Protein AF-S8CEH8-F1 (afdb_monomer_lite)

InterPro domains:
  IPR011598 Myc-type, basic helix-loop-helix (bHLH) domain [PF00010] (24-72)
  IPR011598 Myc-type, basic helix-loop-helix (bHLH) domain [PS50888] (21-71)
  IPR011598 Myc-type, basic helix-loop-helix (bHLH) domain [SM00353] (27-77)
  IPR024097 Basic helix-loop-helix leucine zipper transcription factor [PTHR12565] (5-100)
  IPR036638 Helix-loop-helix DNA-binding domain superfamily [G3DSA:4.10.280.10] (18-93)
  IPR036638 Helix-loop-helix DNA-binding domain superfamily [SSF47459] (18-90)

Foldseek 3Di:
DDDDDPDPPPDPDPDPQDVPRDPDPVVVVVVVVVVVVVVVLVVLQVPQPPLVPDPDSVVSVVSSVVRVVVVVVVVVVVVVVVVVVVVVVVVVVVVVVVVVD

Structure (mmCIF, N/CA/C/O backbone):
data_AF-S8CEH8-F1
#
_entry.id   AF-S8CEH8-F1
#
loop_
_atom_site.group_PDB
_atom_site.id
_atom_site.type_symbol
_atom_site.label_atom_id
_atom_site.label_alt_id
_atom_site.label_comp_id
_atom_site.label_asym_id
_atom_site.label_entity_id
_atom_site.label_seq_id
_atom_site.pdbx_PDB_ins_code
_atom_site.Cartn_x
_atom_site.Cartn_y
_atom_site.Cartn_z
_atom_site.occupancy
_atom_site.B_iso_or_equiv
_atom_site.auth_seq_id
_atom_site.auth_comp_id
_atom_site.auth_asym_id
_atom_site.auth_atom_id
_atom_site.pdbx_PDB_model_num
ATOM 1 N N . LYS A 1 1 ? 44.382 -31.189 -21.112 1.00 42.38 1 LYS A N 1
ATOM 2 C CA . LYS A 1 1 ? 43.888 -31.120 -22.509 1.00 42.38 1 LYS A CA 1
ATOM 3 C C . LYS A 1 1 ? 42.416 -30.716 -22.466 1.00 42.38 1 LYS A C 1
ATOM 5 O O . LYS A 1 1 ? 41.584 -31.559 -22.184 1.00 42.38 1 LYS A O 1
ATOM 10 N N . SER A 1 2 ? 42.122 -29.436 -22.676 1.00 40.97 2 SER A N 1
ATOM 11 C CA . SER A 1 2 ? 40.799 -28.917 -23.053 1.00 40.97 2 SER A CA 1
ATOM 12 C C . SER A 1 2 ? 41.038 -27.523 -23.631 1.00 40.97 2 SER A C 1
ATOM 14 O O . SER A 1 2 ? 41.133 -26.538 -22.904 1.00 40.97 2 SER A O 1
ATOM 16 N N . GLN A 1 3 ? 41.281 -27.488 -24.940 1.00 44.94 3 GLN A N 1
ATOM 17 C CA . GLN A 1 3 ? 41.286 -26.254 -25.714 1.00 44.94 3 GLN A CA 1
ATOM 18 C C . GLN A 1 3 ? 39.878 -25.654 -25.689 1.00 44.94 3 GLN A C 1
ATOM 20 O O . GLN A 1 3 ? 38.901 -26.373 -25.891 1.00 44.94 3 GLN A O 1
ATOM 25 N N . GLY A 1 4 ? 39.799 -24.345 -25.474 1.00 44.88 4 GLY A N 1
ATOM 26 C CA . GLY A 1 4 ? 38.583 -23.551 -25.596 1.00 44.88 4 GLY A CA 1
ATOM 27 C C . GLY A 1 4 ? 38.934 -22.164 -26.119 1.00 44.88 4 GLY A C 1
ATOM 28 O O . GLY A 1 4 ? 38.910 -21.209 -25.362 1.00 44.88 4 GLY A O 1
ATOM 29 N N . SER A 1 5 ? 39.343 -22.120 -27.391 1.00 46.44 5 SER A N 1
ATOM 30 C CA . SER A 1 5 ? 39.353 -20.962 -28.302 1.00 46.44 5 SER A CA 1
ATOM 31 C C . SER A 1 5 ? 39.592 -19.568 -27.693 1.00 46.44 5 SER A C 1
ATOM 33 O O . SER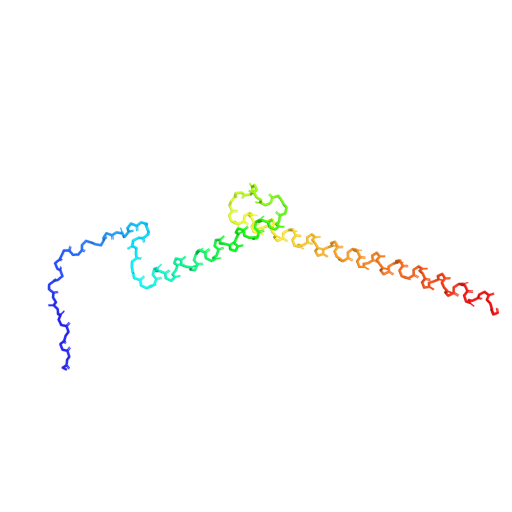 A 1 5 ? 38.645 -18.811 -27.468 1.00 46.44 5 SER A O 1
ATOM 35 N N . ASP A 1 6 ? 40.862 -19.184 -27.564 1.00 55.50 6 ASP A N 1
ATOM 36 C CA . ASP A 1 6 ? 41.270 -17.776 -27.578 1.00 55.50 6 ASP A CA 1
ATOM 37 C C . ASP A 1 6 ? 41.057 -17.218 -28.997 1.00 55.50 6 ASP A C 1
ATOM 39 O O . ASP A 1 6 ? 41.934 -17.284 -29.858 1.00 55.50 6 ASP A O 1
ATOM 43 N N . LEU A 1 7 ? 39.847 -16.721 -29.270 1.00 57.75 7 LEU A N 1
ATOM 44 C CA . LEU A 1 7 ? 39.597 -15.841 -30.412 1.00 57.75 7 LEU A CA 1
ATOM 45 C C . LEU A 1 7 ? 40.152 -14.443 -30.089 1.00 57.75 7 LEU A C 1
ATOM 47 O O . LEU A 1 7 ? 40.038 -14.005 -28.937 1.00 57.75 7 LEU A O 1
ATOM 51 N N . PRO A 1 8 ? 40.718 -13.712 -31.069 1.00 49.62 8 PRO A N 1
ATOM 52 C CA . PRO A 1 8 ? 41.208 -12.359 -30.840 1.00 49.62 8 PRO A CA 1
ATOM 53 C C . PRO A 1 8 ? 40.064 -11.500 -30.291 1.00 49.62 8 PRO A C 1
ATOM 55 O O . PRO A 1 8 ? 38.999 -11.407 -30.904 1.00 49.62 8 PRO A O 1
ATOM 58 N N . LYS A 1 9 ? 40.253 -10.896 -29.112 1.00 61.41 9 LYS A N 1
ATOM 59 C CA . LYS A 1 9 ? 39.299 -9.942 -28.522 1.00 61.41 9 LYS A CA 1
ATOM 60 C C . LYS A 1 9 ? 39.387 -8.620 -29.280 1.00 61.41 9 LYS A C 1
ATOM 62 O O . LYS A 1 9 ? 39.901 -7.627 -28.777 1.00 61.41 9 LYS A O 1
ATOM 67 N N . GLU A 1 10 ? 38.921 -8.631 -30.516 1.00 57.16 10 GLU A N 1
ATOM 68 C CA . GLU A 1 10 ? 38.874 -7.460 -31.370 1.00 57.16 10 GLU A CA 1
ATOM 69 C C . GLU A 1 10 ? 37.617 -6.651 -31.019 1.00 57.16 10 GLU A C 1
ATOM 71 O O . GLU A 1 10 ? 36.488 -7.104 -31.186 1.00 57.16 10 GLU A O 1
ATOM 76 N N . GLY A 1 11 ? 37.819 -5.467 -30.438 1.00 60.91 11 GLY A N 1
ATOM 77 C CA . GLY A 1 11 ? 36.875 -4.349 -30.526 1.00 60.91 11 GLY A CA 1
ATOM 78 C C . GLY A 1 11 ? 35.465 -4.510 -29.943 1.00 60.91 11 GLY A C 1
ATOM 79 O O . GLY A 1 11 ? 34.567 -3.803 -30.399 1.00 60.91 11 GLY A O 1
ATOM 80 N N . TYR A 1 12 ? 35.219 -5.369 -28.946 1.00 66.12 12 TYR A N 1
ATOM 81 C CA . TYR A 1 12 ? 33.910 -5.389 -28.274 1.00 66.12 12 TYR A CA 1
ATOM 82 C C . TYR A 1 12 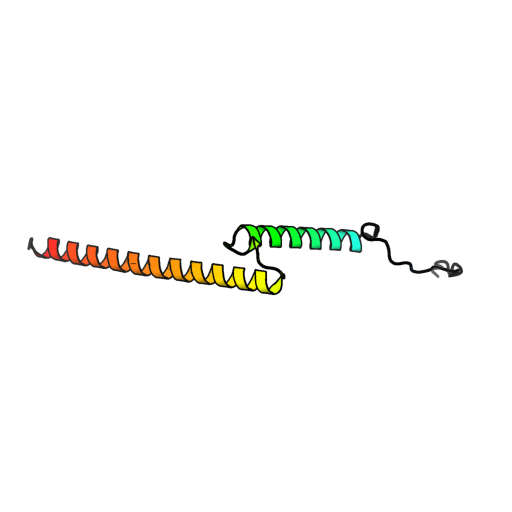? 33.682 -4.087 -27.491 1.00 66.12 12 TYR A C 1
ATOM 84 O O . TYR A 1 12 ? 34.086 -3.944 -26.337 1.00 66.12 12 TYR A O 1
ATOM 92 N N . VAL A 1 13 ? 33.005 -3.120 -28.112 1.00 72.62 13 VAL A N 1
ATOM 93 C CA . VAL A 1 13 ? 32.507 -1.932 -27.418 1.00 72.62 13 VAL A CA 1
ATOM 94 C C . VAL A 1 13 ? 31.330 -2.368 -26.552 1.00 72.62 13 VAL A C 1
ATOM 96 O O . VAL A 1 13 ? 30.249 -2.684 -27.050 1.00 72.62 13 VAL A O 1
ATOM 99 N N . HIS A 1 14 ? 31.522 -2.390 -25.235 1.00 74.62 14 HIS A N 1
ATOM 100 C CA . HIS A 1 14 ? 30.437 -2.624 -24.288 1.00 74.62 14 HIS A CA 1
ATOM 101 C C . HIS A 1 14 ? 29.499 -1.413 -24.255 1.00 74.62 14 HIS A C 1
ATOM 103 O O . HIS A 1 14 ? 29.623 -0.516 -23.424 1.00 74.62 14 HIS A O 1
ATOM 109 N N . ILE A 1 15 ? 28.542 -1.381 -25.179 1.00 78.69 15 ILE A N 1
ATOM 110 C CA . ILE A 1 15 ? 27.475 -0.384 -25.194 1.00 78.69 15 ILE A CA 1
ATOM 111 C C . ILE A 1 15 ? 26.358 -0.870 -24.272 1.00 78.69 15 ILE A C 1
ATOM 113 O O . ILE A 1 15 ? 25.890 -2.006 -24.366 1.00 78.69 15 ILE A O 1
ATOM 117 N N . ARG A 1 16 ? 25.895 0.006 -23.377 1.00 81.31 16 ARG A N 1
ATOM 118 C CA . ARG A 1 16 ? 24.713 -0.255 -22.552 1.00 81.31 16 ARG A CA 1
ATOM 119 C C . ARG A 1 16 ? 23.521 -0.580 -23.458 1.00 81.31 16 ARG A C 1
ATOM 121 O O . ARG A 1 16 ? 23.124 0.247 -24.277 1.00 81.31 16 ARG A O 1
ATOM 128 N N . ALA A 1 17 ? 22.906 -1.745 -23.257 1.00 79.25 17 ALA A N 1
ATOM 129 C CA . ALA A 1 17 ? 21.659 -2.087 -23.932 1.00 79.25 17 ALA A CA 1
ATOM 130 C C . ALA A 1 17 ? 20.604 -0.994 -23.684 1.00 79.25 17 ALA A C 1
ATOM 132 O O . ALA A 1 17 ? 20.421 -0.526 -22.553 1.00 79.25 17 ALA A O 1
ATOM 133 N N . ARG A 1 18 ? 19.898 -0.580 -24.744 1.00 84.56 18 ARG A N 1
ATOM 134 C CA . ARG A 1 18 ? 18.800 0.389 -24.622 1.00 84.56 18 ARG A CA 1
ATOM 135 C C . ARG A 1 18 ? 17.722 -0.153 -23.679 1.00 84.56 18 ARG A C 1
ATOM 137 O O . ARG A 1 18 ? 17.575 -1.368 -23.517 1.00 84.56 18 ARG A O 1
ATOM 144 N N . ARG A 1 19 ? 16.943 0.742 -23.055 1.00 81.19 19 ARG A N 1
ATOM 145 C CA . ARG A 1 19 ? 15.822 0.343 -22.186 1.00 81.19 19 ARG A CA 1
ATOM 146 C C . ARG A 1 19 ? 14.938 -0.642 -22.950 1.00 81.19 19 ARG A C 1
ATOM 148 O O . ARG A 1 19 ? 14.489 -0.347 -24.050 1.00 81.19 19 ARG A O 1
ATOM 155 N N . GLY A 1 20 ? 14.727 -1.819 -22.373 1.00 80.38 20 GLY A N 1
ATOM 156 C CA . GLY A 1 20 ? 13.914 -2.858 -22.992 1.00 80.38 20 GLY A CA 1
ATOM 157 C C . GLY A 1 20 ? 14.682 -3.929 -23.771 1.00 80.38 20 GLY A C 1
ATOM 158 O O . GLY A 1 20 ? 14.145 -5.021 -23.899 1.00 80.38 20 GLY A O 1
ATOM 159 N N . GLN A 1 21 ? 15.924 -3.675 -24.191 1.00 84.19 21 GLN A N 1
ATOM 160 C CA . GLN A 1 21 ? 16.662 -4.488 -25.175 1.00 84.19 21 GLN A CA 1
ATOM 161 C C . GLN A 1 21 ? 17.618 -5.527 -24.571 1.00 84.19 21 GLN A C 1
ATOM 163 O O . GLN A 1 21 ? 18.314 -6.227 -25.298 1.00 84.19 21 GLN A O 1
ATOM 168 N N . ALA A 1 22 ? 17.697 -5.626 -23.243 1.00 84.06 22 ALA A N 1
ATOM 169 C CA . ALA A 1 22 ? 18.480 -6.681 -22.611 1.00 84.06 22 ALA A CA 1
ATOM 170 C C . ALA A 1 22 ? 17.797 -8.040 -22.843 1.00 84.06 22 ALA A C 1
ATOM 172 O O . ALA A 1 22 ? 16.671 -8.240 -22.388 1.00 84.06 22 ALA A O 1
ATOM 173 N N . THR A 1 23 ? 18.486 -8.948 -23.534 1.00 86.44 23 THR A N 1
ATOM 174 C CA . THR A 1 23 ? 17.977 -10.276 -23.919 1.00 86.44 23 THR A CA 1
ATOM 175 C C . THR A 1 23 ? 18.551 -11.420 -23.083 1.00 86.44 23 THR A C 1
ATOM 177 O O . THR A 1 23 ? 18.101 -12.554 -23.222 1.00 86.44 23 THR A O 1
ATOM 180 N N . ASN A 1 24 ? 19.520 -11.158 -22.193 1.00 90.50 24 ASN A N 1
ATOM 181 C CA . ASN A 1 24 ? 20.032 -12.204 -21.307 1.00 90.50 24 ASN A CA 1
ATOM 182 C C . ASN A 1 24 ? 18.974 -12.609 -20.261 1.00 90.50 24 ASN A C 1
ATOM 184 O O . ASN A 1 24 ? 18.180 -11.784 -19.798 1.00 90.50 24 ASN A O 1
ATOM 188 N N . SER A 1 25 ? 18.982 -13.886 -19.877 1.00 92.69 25 SER A N 1
ATOM 189 C CA . SER A 1 25 ? 17.991 -14.476 -18.967 1.00 92.69 25 SER A CA 1
ATOM 190 C C . SER A 1 25 ? 17.917 -13.756 -17.617 1.00 92.69 25 SER A C 1
ATOM 192 O O . SER A 1 25 ? 16.826 -13.483 -17.121 1.00 92.69 25 SER A O 1
ATOM 194 N N . HIS A 1 26 ? 19.067 -13.379 -17.051 1.00 94.06 26 HIS A N 1
ATOM 195 C CA . HIS A 1 26 ? 19.155 -12.671 -15.773 1.00 94.06 26 HIS A CA 1
ATOM 196 C C . HIS A 1 26 ? 18.440 -11.307 -15.799 1.00 94.06 26 HIS A C 1
ATOM 198 O O . HIS A 1 26 ? 17.679 -10.974 -14.892 1.00 94.06 26 HIS A O 1
ATOM 204 N N . SER A 1 27 ? 18.625 -10.531 -16.866 1.00 91.50 27 SER A N 1
ATOM 205 C CA . SER A 1 27 ? 18.019 -9.205 -17.037 1.00 91.50 27 SER A CA 1
ATOM 206 C C . SER A 1 27 ? 16.515 -9.296 -17.276 1.00 91.50 27 SER A C 1
ATOM 208 O O . SER A 1 27 ? 15.770 -8.423 -16.827 1.00 91.50 27 SER A O 1
ATOM 210 N N . LEU A 1 28 ? 16.061 -10.340 -17.978 1.00 92.44 28 LEU A N 1
ATOM 211 C CA . LEU A 1 28 ? 14.637 -10.623 -18.158 1.00 92.44 28 LEU A CA 1
ATOM 212 C C . LEU A 1 28 ? 13.982 -10.990 -16.821 1.00 92.44 28 LEU A C 1
ATOM 214 O O . LEU A 1 28 ? 12.968 -10.395 -16.459 1.00 92.44 28 LEU A O 1
ATOM 218 N N . ALA A 1 29 ? 14.597 -11.889 -16.050 1.00 95.31 29 ALA A N 1
ATOM 219 C CA . ALA A 1 29 ? 14.097 -12.288 -14.736 1.00 95.31 29 ALA A CA 1
ATOM 220 C C . ALA A 1 29 ? 14.003 -11.100 -13.763 1.00 95.31 29 ALA A C 1
ATOM 222 O O . ALA A 1 29 ? 12.977 -10.907 -13.107 1.00 95.31 29 ALA A O 1
ATOM 223 N N . GLU A 1 30 ? 15.034 -10.252 -13.706 1.00 95.12 30 GLU A N 1
ATOM 224 C CA . GLU A 1 30 ? 15.020 -9.062 -12.848 1.00 95.12 30 GLU A CA 1
ATOM 225 C C . GLU A 1 30 ? 13.937 -8.059 -13.265 1.00 95.12 30 GLU A C 1
ATOM 227 O O . GLU A 1 30 ? 13.322 -7.419 -12.408 1.00 95.12 30 GLU A O 1
ATOM 232 N N . ARG A 1 31 ? 13.651 -7.929 -14.566 1.00 93.75 31 ARG A N 1
ATOM 233 C CA . ARG A 1 31 ? 12.556 -7.076 -15.039 1.00 93.75 31 ARG A CA 1
ATOM 234 C C . ARG A 1 31 ? 11.208 -7.563 -14.519 1.00 93.75 31 ARG A C 1
ATOM 236 O O . ARG A 1 31 ? 10.498 -6.772 -13.904 1.00 93.75 31 ARG A O 1
ATOM 243 N N . VAL A 1 32 ? 10.910 -8.849 -14.696 1.00 95.44 32 VAL A N 1
ATOM 244 C CA . VAL A 1 32 ? 9.667 -9.465 -14.203 1.00 95.44 32 VAL A CA 1
ATOM 245 C C . VAL A 1 32 ? 9.540 -9.279 -12.688 1.00 95.44 32 VAL A C 1
ATOM 247 O O . VAL A 1 32 ? 8.475 -8.927 -12.182 1.00 95.44 32 VAL A O 1
ATOM 250 N N . ARG A 1 33 ? 10.643 -9.423 -11.939 1.00 98.00 33 ARG A N 1
ATOM 251 C CA . ARG A 1 33 ? 10.656 -9.167 -10.491 1.00 98.00 33 ARG A CA 1
ATOM 252 C C . ARG A 1 33 ? 10.268 -7.721 -10.159 1.00 98.00 33 ARG A C 1
ATOM 254 O O . ARG A 1 33 ? 9.461 -7.498 -9.257 1.00 98.00 33 ARG A O 1
ATOM 261 N N . ARG A 1 34 ? 10.823 -6.735 -10.873 1.00 97.06 34 ARG A N 1
ATOM 262 C CA . ARG A 1 34 ? 10.520 -5.304 -10.671 1.00 97.06 34 ARG A CA 1
ATOM 263 C C . ARG A 1 34 ? 9.098 -4.930 -11.076 1.00 97.06 34 ARG A C 1
ATOM 265 O O . ARG A 1 34 ? 8.500 -4.083 -10.411 1.00 97.06 34 ARG A O 1
ATOM 272 N N . GLU A 1 35 ? 8.565 -5.544 -12.126 1.00 97.19 35 GLU A N 1
ATOM 273 C CA . GLU A 1 35 ? 7.173 -5.374 -12.555 1.00 97.19 35 GLU A CA 1
ATOM 274 C C . GLU A 1 35 ? 6.224 -5.879 -11.467 1.00 97.19 35 GLU A C 1
ATOM 276 O O . GLU A 1 35 ? 5.431 -5.093 -10.954 1.00 97.19 35 GLU A O 1
ATOM 281 N N . LYS A 1 36 ? 6.433 -7.105 -10.969 1.00 98.12 36 LYS A N 1
ATOM 282 C CA . LYS A 1 36 ? 5.653 -7.672 -9.858 1.00 98.12 36 LYS A CA 1
ATOM 283 C C . LYS A 1 36 ? 5.688 -6.806 -8.595 1.00 98.12 36 LYS A C 1
ATOM 285 O O . LYS A 1 36 ? 4.678 -6.649 -7.913 1.00 98.12 36 LYS A O 1
ATOM 290 N N . ILE A 1 37 ? 6.851 -6.242 -8.255 1.00 97.69 37 ILE A N 1
ATOM 291 C CA . ILE A 1 37 ? 6.962 -5.297 -7.132 1.00 97.69 37 ILE A CA 1
ATOM 292 C C . ILE A 1 37 ? 6.142 -4.037 -7.413 1.00 97.69 37 ILE A C 1
ATOM 294 O O . ILE A 1 37 ? 5.425 -3.573 -6.535 1.00 97.69 37 ILE A O 1
ATOM 298 N N . SER A 1 38 ? 6.231 -3.481 -8.619 1.00 96.50 38 SER A N 1
ATOM 299 C CA . SER A 1 38 ? 5.527 -2.244 -8.975 1.00 96.50 38 SER A CA 1
ATOM 300 C C . SER A 1 38 ? 4.008 -2.423 -8.961 1.00 96.50 38 SER A C 1
ATOM 302 O O . SER A 1 38 ? 3.307 -1.551 -8.455 1.00 96.50 38 SER A O 1
ATOM 304 N N . GLU A 1 39 ? 3.507 -3.567 -9.428 1.00 97.88 39 GLU A N 1
ATOM 305 C CA . GLU A 1 39 ? 2.088 -3.933 -9.340 1.00 97.88 39 GLU A CA 1
ATOM 306 C C . GLU A 1 39 ? 1.610 -4.002 -7.890 1.00 97.88 39 GLU A C 1
ATOM 308 O O . GLU A 1 39 ? 0.595 -3.403 -7.543 1.00 97.88 39 GLU A O 1
ATOM 313 N N . ARG A 1 40 ? 2.375 -4.667 -7.014 1.00 97.12 40 ARG A N 1
ATOM 314 C CA . ARG A 1 40 ? 2.048 -4.743 -5.584 1.00 97.12 40 ARG A CA 1
ATOM 315 C C . ARG A 1 40 ? 2.071 -3.377 -4.904 1.00 97.12 40 ARG A C 1
ATOM 317 O O . ARG A 1 40 ? 1.194 -3.107 -4.093 1.00 97.12 40 ARG A O 1
ATOM 324 N N . MET A 1 41 ? 3.030 -2.512 -5.240 1.00 96.00 41 MET A N 1
ATOM 325 C CA . MET A 1 41 ? 3.076 -1.144 -4.702 1.00 96.00 41 MET A CA 1
ATOM 326 C C . MET A 1 41 ? 1.848 -0.335 -5.130 1.00 96.00 41 MET A C 1
ATOM 328 O O . MET A 1 41 ? 1.274 0.367 -4.3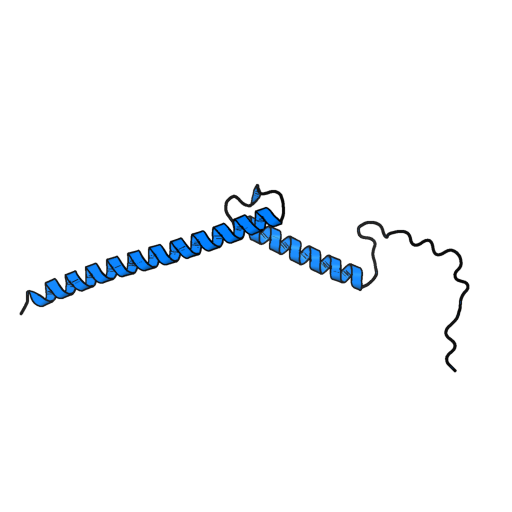05 1.00 96.00 41 MET A O 1
ATOM 332 N N . LYS A 1 42 ? 1.414 -0.465 -6.390 1.00 94.88 42 LYS A N 1
ATOM 333 C CA . LYS A 1 42 ? 0.196 0.193 -6.878 1.00 94.88 42 LYS A CA 1
ATOM 334 C C . LYS A 1 42 ? -1.048 -0.325 -6.156 1.00 94.88 42 LYS A C 1
ATOM 336 O O . LYS A 1 42 ? -1.849 0.466 -5.684 1.00 94.88 42 LYS A O 1
ATOM 341 N N . PHE A 1 43 ? -1.161 -1.642 -5.997 1.00 96.12 43 PHE A N 1
ATOM 342 C CA . PHE A 1 43 ? -2.277 -2.239 -5.269 1.00 96.12 43 PHE A CA 1
ATOM 343 C C . PHE A 1 43 ? -2.357 -1.742 -3.818 1.00 96.12 43 PHE A C 1
ATOM 345 O O . PHE A 1 43 ? -3.430 -1.385 -3.347 1.00 96.12 43 PHE A O 1
ATOM 352 N N . LEU A 1 44 ? -1.221 -1.659 -3.116 1.00 95.56 44 LEU A N 1
ATOM 353 C CA . LEU A 1 44 ? -1.178 -1.087 -1.767 1.00 95.56 44 LEU A CA 1
ATOM 354 C C . LEU A 1 44 ? -1.620 0.382 -1.744 1.00 95.56 44 LEU A C 1
ATOM 356 O O . LEU A 1 44 ? -2.367 0.777 -0.854 1.00 95.56 44 LEU A O 1
ATOM 360 N N . GLN A 1 45 ? -1.190 1.173 -2.727 1.00 94.75 45 GLN A N 1
ATOM 361 C CA . GLN A 1 45 ? -1.586 2.574 -2.856 1.00 94.75 45 GLN A CA 1
ATOM 362 C C . GLN A 1 45 ? -3.100 2.733 -3.067 1.00 94.75 45 GLN A C 1
ATOM 364 O O . GLN A 1 45 ? -3.696 3.646 -2.502 1.00 94.75 45 GLN A O 1
ATOM 369 N N . ASP A 1 46 ? -3.721 1.843 -3.844 1.00 95.00 46 ASP A N 1
ATOM 370 C CA . ASP A 1 46 ? -5.157 1.883 -4.141 1.00 95.00 46 ASP A CA 1
ATOM 371 C C . ASP A 1 46 ? -6.025 1.490 -2.927 1.00 95.00 46 ASP A C 1
ATOM 373 O O . ASP A 1 46 ? -7.172 1.924 -2.819 1.00 95.00 46 ASP A O 1
ATOM 377 N N . LEU A 1 47 ? -5.485 0.696 -1.995 1.00 96.31 47 LEU A N 1
ATOM 378 C CA . LEU A 1 47 ? -6.189 0.274 -0.777 1.00 96.31 47 LEU A CA 1
ATOM 379 C C . LEU A 1 47 ? -6.201 1.330 0.331 1.00 96.31 47 LEU A C 1
ATOM 381 O O . LEU A 1 47 ? -7.087 1.303 1.186 1.00 96.31 47 LEU A O 1
ATOM 385 N N . VAL A 1 48 ? -5.205 2.218 0.367 1.00 95.94 48 VAL A N 1
ATOM 386 C CA . VAL A 1 48 ? -5.024 3.156 1.480 1.00 95.94 48 VAL A CA 1
ATOM 387 C C . VAL A 1 48 ? -5.607 4.529 1.130 1.00 95.94 48 VAL A C 1
ATOM 389 O O . VAL A 1 48 ? -5.142 5.177 0.184 1.00 95.94 48 VAL A O 1
ATOM 392 N N . PRO A 1 49 ? -6.597 5.030 1.897 1.00 95.00 49 PRO A N 1
ATOM 393 C CA . PRO A 1 49 ? -7.168 6.353 1.675 1.00 95.00 49 PRO A CA 1
ATOM 394 C C . PRO A 1 49 ? -6.093 7.445 1.670 1.00 95.00 49 PRO A C 1
ATOM 396 O O . PRO A 1 49 ? -5.224 7.484 2.534 1.00 95.00 49 PRO A O 1
ATOM 399 N N . GLY A 1 50 ? -6.146 8.346 0.687 1.00 88.06 50 GLY A N 1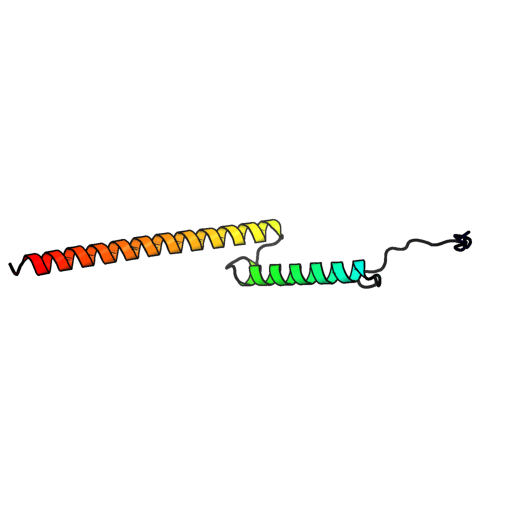
ATOM 400 C CA . GLY A 1 50 ? -5.203 9.467 0.574 1.00 88.06 50 GLY A CA 1
ATOM 401 C C . GLY A 1 50 ? -3.823 9.115 -0.000 1.00 88.06 50 GLY A C 1
ATOM 402 O O . GLY A 1 50 ? -3.093 10.023 -0.397 1.00 88.06 50 GLY A O 1
ATOM 403 N N . CYS A 1 51 ? -3.488 7.830 -0.158 1.00 93.56 51 CYS A N 1
ATOM 404 C CA . CYS A 1 51 ? -2.173 7.395 -0.635 1.00 93.56 51 CYS A CA 1
ATOM 405 C C . CYS A 1 51 ? -1.937 7.687 -2.135 1.00 93.56 51 CYS A C 1
ATOM 407 O O . CYS A 1 51 ? -0.798 7.839 -2.579 1.00 93.56 51 CYS A O 1
ATOM 409 N N . SER A 1 52 ? -2.999 7.859 -2.933 1.00 88.88 52 SER A N 1
ATOM 410 C CA . SER A 1 52 ? -2.908 8.160 -4.376 1.00 88.88 52 SER A CA 1
ATOM 411 C C . SER A 1 52 ? -2.182 9.472 -4.709 1.00 88.88 52 SER A C 1
ATOM 413 O O . SER A 1 52 ? -1.639 9.619 -5.802 1.00 88.88 52 SER A O 1
ATOM 415 N N . LYS A 1 53 ? -2.139 10.420 -3.764 1.00 87.50 53 LYS A N 1
ATOM 416 C CA . LYS A 1 53 ? -1.486 11.732 -3.921 1.00 87.50 53 LYS A CA 1
ATOM 417 C C . LYS A 1 53 ? -0.046 11.753 -3.398 1.00 87.50 53 LYS A C 1
ATOM 419 O O . LYS A 1 53 ? 0.664 12.737 -3.603 1.00 87.50 53 LYS A O 1
ATOM 424 N N . VAL A 1 54 ? 0.388 10.693 -2.714 1.00 89.50 54 VAL A N 1
ATOM 425 C CA . VAL A 1 54 ? 1.709 10.625 -2.086 1.00 89.50 54 VAL A CA 1
ATOM 426 C C . VAL A 1 54 ? 2.769 10.367 -3.150 1.00 89.50 54 VAL A C 1
ATOM 428 O O . VAL A 1 54 ? 2.707 9.396 -3.905 1.00 89.50 54 VAL A O 1
ATOM 431 N N . THR A 1 55 ? 3.766 11.247 -3.201 1.00 88.75 55 THR A N 1
ATOM 432 C CA . THR A 1 55 ? 4.913 11.107 -4.099 1.00 88.75 55 THR A CA 1
ATOM 433 C C . THR A 1 55 ? 6.097 10.540 -3.327 1.00 88.75 55 THR A C 1
ATOM 435 O O . THR A 1 55 ? 6.487 11.070 -2.292 1.00 88.75 55 THR A O 1
ATOM 438 N N . GLY A 1 56 ? 6.703 9.478 -3.860 1.00 93.31 56 GLY A N 1
ATOM 439 C CA . GLY A 1 56 ? 7.868 8.828 -3.258 1.00 93.31 56 GLY A CA 1
ATOM 440 C C . GLY A 1 56 ? 7.519 7.530 -2.530 1.00 93.31 56 GLY A C 1
ATOM 441 O O . GLY A 1 56 ? 6.550 7.442 -1.784 1.00 93.31 56 GLY A O 1
ATOM 442 N N . LYS A 1 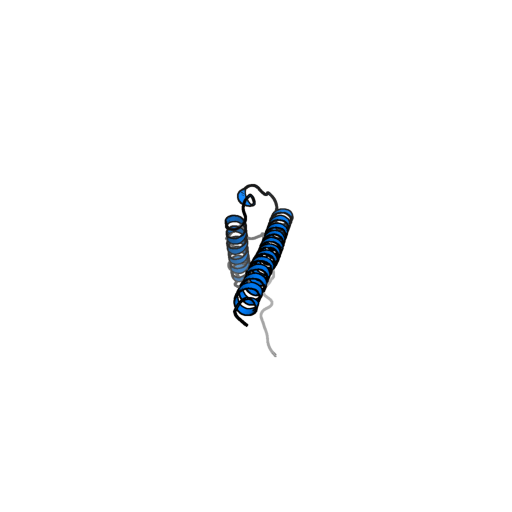57 ? 8.331 6.491 -2.763 1.00 93.56 57 LYS A N 1
ATOM 443 C CA . LYS A 1 57 ? 8.055 5.134 -2.265 1.00 93.56 57 LYS A CA 1
ATOM 444 C C . LYS A 1 57 ? 8.193 4.993 -0.749 1.00 93.56 57 LYS A C 1
ATOM 446 O O . LYS A 1 57 ? 7.454 4.210 -0.177 1.00 93.56 57 LYS A O 1
ATOM 451 N N . ALA A 1 58 ? 9.130 5.709 -0.126 1.00 95.56 58 ALA A N 1
ATOM 452 C CA . ALA A 1 58 ? 9.328 5.644 1.324 1.00 95.56 58 ALA A CA 1
ATOM 453 C C . ALA A 1 58 ? 8.117 6.232 2.058 1.00 95.56 58 ALA A C 1
ATOM 455 O O . ALA A 1 58 ? 7.432 5.510 2.768 1.00 95.56 58 ALA A O 1
ATOM 456 N N . VAL A 1 59 ? 7.772 7.483 1.736 1.00 94.19 59 VAL A N 1
ATOM 457 C CA . VAL A 1 59 ? 6.619 8.178 2.326 1.00 94.19 59 VAL A CA 1
ATOM 458 C C . VAL A 1 59 ? 5.313 7.412 2.086 1.00 94.19 59 VAL A C 1
ATOM 460 O O . VAL A 1 59 ? 4.517 7.259 3.001 1.00 94.19 59 VAL A O 1
ATOM 463 N N . MET A 1 60 ? 5.105 6.857 0.884 1.00 95.88 60 MET A N 1
ATOM 464 C CA . MET A 1 60 ? 3.946 5.997 0.601 1.00 95.88 60 MET A CA 1
ATOM 465 C C . MET A 1 60 ? 3.851 4.817 1.581 1.00 95.88 60 MET A C 1
ATOM 467 O O . MET A 1 60 ? 2.769 4.524 2.081 1.00 95.88 60 MET A O 1
ATOM 471 N N . LEU A 1 61 ? 4.968 4.132 1.843 1.00 96.88 61 LEU A N 1
ATOM 472 C CA . LEU A 1 61 ? 4.999 2.992 2.759 1.00 96.88 61 LEU A CA 1
ATOM 473 C C . LEU A 1 61 ? 4.764 3.417 4.211 1.00 96.88 61 LEU A C 1
ATOM 475 O O . LEU A 1 61 ? 4.061 2.704 4.921 1.00 96.88 61 LEU A O 1
ATOM 479 N N . ASP A 1 62 ? 5.277 4.575 4.626 1.00 96.25 62 ASP A N 1
ATOM 480 C CA . ASP A 1 62 ? 5.025 5.123 5.963 1.00 96.25 62 ASP A CA 1
ATOM 481 C C . ASP A 1 62 ? 3.528 5.408 6.171 1.00 96.25 62 ASP A C 1
ATOM 483 O O . ASP A 1 62 ? 2.947 4.993 7.173 1.00 96.25 62 ASP A O 1
ATOM 487 N N . GLU A 1 63 ? 2.863 6.017 5.183 1.00 95.88 63 GLU A N 1
ATOM 488 C CA . GLU A 1 63 ? 1.411 6.248 5.214 1.00 95.88 63 GLU A CA 1
ATOM 489 C C . GLU A 1 63 ? 0.614 4.937 5.282 1.00 95.88 63 GLU A C 1
ATOM 491 O O . GLU A 1 63 ? -0.358 4.826 6.033 1.00 95.88 63 GLU A O 1
ATOM 496 N N . ILE A 1 64 ? 1.046 3.907 4.548 1.00 96.69 64 ILE A N 1
ATOM 497 C CA . ILE A 1 64 ? 0.424 2.577 4.604 1.00 96.69 64 ILE A CA 1
ATOM 498 C C . ILE A 1 64 ? 0.562 1.974 6.010 1.00 96.69 64 ILE A C 1
ATOM 500 O O . ILE A 1 64 ? -0.416 1.455 6.554 1.00 96.69 64 ILE A O 1
ATOM 504 N N . ILE A 1 65 ? 1.749 2.052 6.617 1.00 97.38 65 ILE A N 1
ATOM 505 C CA . ILE A 1 65 ? 1.997 1.553 7.978 1.00 97.38 65 ILE A CA 1
ATOM 506 C C . ILE A 1 65 ? 1.104 2.288 8.982 1.00 97.38 65 ILE A C 1
ATOM 508 O O . ILE A 1 65 ? 0.438 1.645 9.799 1.00 97.38 65 ILE A O 1
ATOM 512 N N . ASN A 1 66 ? 1.029 3.616 8.882 1.00 97.19 66 ASN A N 1
ATOM 513 C CA . ASN A 1 66 ? 0.183 4.441 9.741 1.00 97.19 66 ASN A CA 1
ATOM 514 C C . ASN A 1 66 ? -1.296 4.050 9.623 1.00 97.19 66 ASN A C 1
ATOM 516 O O . ASN A 1 66 ? -1.992 3.927 10.637 1.00 97.19 66 ASN A O 1
ATOM 520 N N . TYR A 1 67 ? -1.779 3.799 8.402 1.00 97.81 67 TYR A N 1
ATOM 521 C CA . TYR A 1 67 ? -3.156 3.372 8.181 1.00 97.81 67 TYR A CA 1
ATOM 522 C C . TYR A 1 67 ? -3.444 2.017 8.839 1.00 97.81 67 TYR A C 1
ATOM 524 O O . TYR A 1 67 ? -4.427 1.899 9.575 1.00 97.81 67 TYR A O 1
ATOM 532 N N . VAL A 1 68 ? -2.558 1.028 8.685 1.00 98.25 68 VAL A N 1
ATOM 533 C CA . VAL A 1 68 ? -2.695 -0.287 9.339 1.00 98.25 68 VAL A CA 1
ATOM 534 C C . VAL A 1 68 ? -2.738 -0.156 10.865 1.00 98.25 68 VAL A C 1
ATOM 536 O O . VAL A 1 68 ? -3.631 -0.715 11.501 1.00 98.25 68 VAL A O 1
ATOM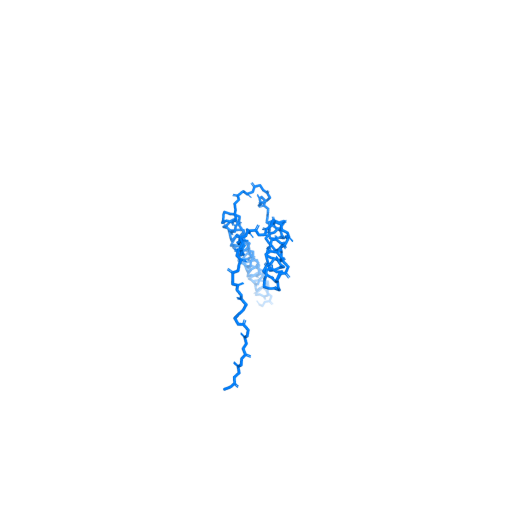 539 N N . GLN A 1 69 ? -1.843 0.634 11.462 1.00 98.50 69 GLN A N 1
ATOM 540 C CA . GLN A 1 69 ? -1.843 0.880 12.910 1.00 98.50 69 GLN A CA 1
ATOM 541 C C . GLN A 1 69 ? -3.118 1.592 13.384 1.00 98.50 69 GLN A C 1
ATOM 543 O O . GLN A 1 69 ? -3.613 1.345 14.485 1.00 98.50 69 GLN A O 1
ATOM 548 N N . SER A 1 70 ? -3.673 2.493 12.570 1.00 98.31 70 SER A N 1
ATOM 549 C CA . SER A 1 70 ? -4.947 3.149 12.878 1.00 98.31 70 SER A CA 1
ATOM 550 C C . SER A 1 70 ? -6.118 2.162 12.869 1.00 98.31 70 SER A C 1
ATOM 552 O O . SER A 1 70 ? -6.986 2.248 13.736 1.00 98.31 70 SER A O 1
ATOM 554 N N . LEU A 1 71 ? -6.129 1.203 11.938 1.00 98.44 71 LEU A N 1
ATOM 555 C CA . LEU A 1 71 ? -7.149 0.157 11.867 1.00 98.44 71 LEU A CA 1
ATOM 556 C C . LEU A 1 71 ? -7.044 -0.799 13.058 1.00 98.44 71 LEU A C 1
ATOM 558 O O . LEU A 1 71 ? -8.061 -1.119 13.666 1.00 98.44 71 LEU A O 1
ATOM 562 N N . GLN A 1 72 ? -5.829 -1.197 13.445 1.00 98.38 72 GLN A N 1
ATOM 563 C CA . GLN A 1 72 ? -5.604 -2.032 14.631 1.00 98.38 72 GLN A CA 1
ATOM 564 C C . GLN A 1 72 ? -6.171 -1.381 15.901 1.00 98.38 72 GLN A C 1
ATOM 566 O O . GLN A 1 72 ? -6.924 -2.021 16.632 1.00 98.38 72 GLN A O 1
ATOM 571 N N . ARG A 1 73 ? -5.902 -0.085 16.114 1.00 98.38 73 ARG A N 1
ATOM 572 C CA . ARG A 1 73 ? -6.461 0.676 17.246 1.00 98.38 73 ARG A CA 1
ATOM 573 C C . ARG A 1 73 ? -7.986 0.775 17.201 1.00 98.38 73 ARG A C 1
ATOM 575 O O . ARG A 1 73 ? -8.633 0.685 18.239 1.00 98.38 73 ARG A O 1
ATOM 582 N N . GLN A 1 74 ? -8.573 0.953 16.016 1.00 98.19 74 GLN A N 1
ATOM 583 C CA . GLN A 1 74 ? -10.032 0.968 15.862 1.00 98.19 74 GLN A CA 1
ATOM 584 C C . GLN A 1 74 ? -10.654 -0.381 16.242 1.00 98.19 74 GLN A C 1
ATOM 586 O O . GLN A 1 74 ? -11.659 -0.406 16.949 1.00 98.19 74 GLN A O 1
ATOM 591 N N . VAL A 1 75 ? -10.047 -1.493 15.822 1.00 98.00 75 VAL A N 1
ATOM 592 C CA . VAL A 1 75 ? -10.501 -2.847 16.176 1.00 98.00 75 VAL A CA 1
ATOM 593 C C . VAL A 1 75 ? -10.415 -3.082 17.684 1.00 98.00 75 VAL A C 1
ATOM 595 O O . VAL A 1 75 ? -11.378 -3.566 18.277 1.00 98.00 75 VAL A O 1
ATOM 598 N N . GLU A 1 76 ? -9.307 -2.703 18.318 1.00 96.94 76 GLU A N 1
ATOM 599 C CA . GLU A 1 76 ? -9.135 -2.806 19.772 1.00 96.94 76 GLU A CA 1
ATOM 600 C C . GLU A 1 76 ? -10.194 -1.987 20.521 1.00 96.94 76 GLU A C 1
ATOM 602 O O . GLU A 1 76 ? -10.891 -2.503 21.396 1.00 96.94 76 GLU A O 1
ATOM 607 N N . PHE A 1 77 ? -10.388 -0.731 20.118 1.00 96.81 77 PHE A N 1
ATOM 608 C CA . PHE A 1 77 ? -11.380 0.154 20.717 1.00 96.81 77 PHE A CA 1
ATOM 609 C C . PHE A 1 77 ? -12.805 -0.398 20.594 1.00 96.81 77 PHE A C 1
ATOM 611 O O . PHE A 1 77 ? -13.556 -0.401 21.570 1.00 96.81 77 PHE A O 1
ATOM 618 N N . LEU A 1 78 ? -13.187 -0.893 19.414 1.00 96.31 78 LEU A N 1
ATOM 619 C CA . LEU A 1 78 ? -14.501 -1.503 19.202 1.00 96.31 78 LEU A CA 1
ATOM 620 C C . LEU A 1 78 ? -14.675 -2.781 20.026 1.00 96.31 78 LEU A C 1
ATOM 622 O O . LEU A 1 78 ? -15.745 -2.983 20.597 1.00 96.31 78 LEU A O 1
ATOM 626 N N . SER A 1 79 ? -13.627 -3.597 20.143 1.00 94.88 79 SER A N 1
ATOM 627 C CA . SER A 1 79 ? -13.638 -4.807 20.972 1.00 94.88 79 SER A CA 1
ATOM 628 C C . SER A 1 79 ? -13.866 -4.466 22.446 1.00 94.88 79 SER A C 1
ATOM 630 O O . SER A 1 79 ? -14.709 -5.079 23.099 1.00 94.88 79 SER A O 1
ATOM 632 N N . MET A 1 80 ? -13.196 -3.426 22.954 1.00 93.44 80 MET A N 1
ATOM 633 C CA . MET A 1 80 ? -13.400 -2.927 24.315 1.00 93.44 80 MET A CA 1
ATOM 634 C C . MET A 1 80 ? -14.818 -2.376 24.521 1.00 93.44 80 MET A C 1
ATOM 636 O O . MET A 1 80 ? -15.453 -2.687 25.527 1.00 93.44 80 MET A O 1
ATOM 640 N N . LYS A 1 81 ? -15.354 -1.598 23.568 1.00 92.00 81 LYS A N 1
ATOM 641 C CA . LYS A 1 81 ? -16.740 -1.102 23.648 1.00 92.00 81 LYS A CA 1
ATOM 642 C C . LYS A 1 81 ? -17.755 -2.238 23.660 1.00 92.00 81 LYS A C 1
ATOM 644 O O . LYS A 1 81 ? -18.707 -2.173 24.427 1.00 92.00 81 LYS A O 1
ATOM 649 N N . LEU A 1 82 ? -17.559 -3.263 22.833 1.00 92.38 82 LEU A N 1
ATOM 650 C CA . LEU A 1 82 ? -18.446 -4.421 22.797 1.00 92.38 82 LEU A CA 1
ATOM 651 C C . LEU A 1 82 ? -18.407 -5.190 24.123 1.00 92.38 82 LEU A C 1
ATOM 653 O O . LEU A 1 82 ? -19.459 -5.526 24.657 1.00 92.38 82 LEU A O 1
ATOM 657 N N . ALA A 1 83 ? -17.217 -5.395 24.691 1.00 90.94 83 ALA A N 1
ATOM 658 C CA . ALA A 1 83 ? -17.067 -6.024 26.001 1.00 90.94 83 ALA A CA 1
ATOM 659 C C . ALA A 1 83 ? -17.768 -5.225 27.113 1.00 90.94 83 ALA A C 1
ATOM 661 O O . ALA A 1 83 ? -18.454 -5.813 27.942 1.00 90.94 83 ALA A O 1
ATOM 662 N N . ALA A 1 84 ? -17.655 -3.893 27.099 1.00 88.62 84 ALA A N 1
ATOM 663 C CA . ALA A 1 84 ? -18.333 -3.025 28.063 1.00 88.62 84 ALA A CA 1
ATOM 664 C C . ALA A 1 84 ? -19.867 -3.042 27.919 1.00 88.62 84 ALA A C 1
ATOM 666 O O . ALA A 1 84 ? -20.589 -2.959 28.909 1.00 88.62 84 ALA A O 1
ATOM 667 N N . VAL A 1 85 ? -20.385 -3.154 26.692 1.00 88.31 85 VAL A N 1
ATOM 668 C CA . VAL A 1 85 ? -21.829 -3.317 26.462 1.00 88.31 85 VAL A CA 1
ATOM 669 C C . VAL A 1 85 ? -22.299 -4.685 26.955 1.00 88.31 85 VAL A C 1
ATOM 671 O O . VAL A 1 85 ? -23.326 -4.764 27.624 1.00 88.31 85 VAL A O 1
ATOM 674 N N . ASN A 1 86 ? -21.536 -5.747 26.688 1.00 80.69 86 ASN A N 1
ATOM 675 C CA . ASN A 1 86 ? -21.859 -7.088 27.170 1.00 80.69 86 ASN A CA 1
ATOM 676 C C . ASN A 1 86 ? -21.861 -7.158 28.702 1.00 80.69 86 ASN A C 1
ATOM 678 O O . ASN A 1 86 ? -22.827 -7.655 29.268 1.00 80.69 86 ASN A O 1
ATOM 682 N N . SER A 1 87 ? -20.870 -6.570 29.381 1.00 77.94 87 SER A N 1
ATOM 683 C CA . SER A 1 87 ? -20.842 -6.556 30.850 1.00 77.94 87 SER A CA 1
ATOM 684 C C . SER A 1 87 ? -21.998 -5.760 31.461 1.00 77.94 87 SER A C 1
ATOM 686 O O . SER A 1 87 ? -22.538 -6.154 32.491 1.00 77.94 87 SER A O 1
ATOM 688 N N . HIS A 1 88 ? -22.439 -4.672 30.821 1.00 73.94 88 HIS A N 1
ATOM 689 C CA . HIS A 1 88 ? -23.640 -3.953 31.250 1.00 73.94 88 HIS A CA 1
ATOM 690 C C . HIS A 1 88 ? -24.908 -4.806 31.091 1.00 73.94 88 HIS A C 1
ATOM 692 O O . HIS A 1 88 ? -25.809 -4.738 31.926 1.00 73.94 88 HIS A O 1
ATOM 698 N N . MET A 1 89 ? -25.010 -5.601 30.023 1.00 71.38 89 MET A N 1
ATOM 699 C CA . MET A 1 89 ? -26.137 -6.520 29.839 1.00 71.38 89 MET A CA 1
ATOM 700 C C . MET A 1 89 ? -26.108 -7.661 30.860 1.00 71.38 89 MET A C 1
ATOM 702 O O . MET A 1 89 ? -27.153 -7.956 31.433 1.00 71.38 89 MET A O 1
ATOM 706 N N . ASP A 1 90 ? -24.936 -8.228 31.149 1.00 63.00 90 ASP A N 1
ATOM 707 C CA . ASP A 1 90 ? -24.769 -9.287 32.152 1.00 63.00 90 ASP A CA 1
ATOM 708 C C . ASP A 1 90 ? -25.177 -8.807 33.556 1.00 63.00 90 ASP A C 1
ATOM 710 O O . ASP A 1 90 ? -25.981 -9.462 34.218 1.00 63.00 90 ASP A O 1
ATOM 714 N N . LEU A 1 91 ? -24.725 -7.616 33.977 1.00 70.69 91 LEU A N 1
ATOM 715 C CA . LEU A 1 91 ? -25.123 -7.005 35.256 1.00 70.69 91 LEU A CA 1
ATOM 716 C C . LEU A 1 91 ? -26.632 -6.723 35.326 1.00 70.69 91 LEU A C 1
ATOM 718 O O . LEU A 1 91 ? -27.257 -6.869 36.376 1.00 70.69 91 LEU A O 1
ATOM 722 N N . ASN A 1 92 ? -27.235 -6.316 34.207 1.00 67.50 92 ASN A N 1
ATOM 723 C CA . ASN A 1 92 ? -28.669 -6.047 34.147 1.00 67.50 92 ASN A CA 1
ATOM 724 C C . ASN A 1 92 ? -29.508 -7.338 34.199 1.00 67.50 92 ASN A C 1
ATOM 726 O O . ASN A 1 92 ? -30.580 -7.336 34.798 1.00 67.50 92 ASN A O 1
ATOM 730 N N . ILE A 1 93 ? -29.028 -8.439 33.609 1.00 69.38 93 ILE A N 1
ATOM 731 C CA . ILE A 1 93 ? -29.677 -9.758 33.682 1.00 69.38 93 ILE A CA 1
ATOM 732 C C . ILE A 1 93 ? -29.563 -10.338 35.094 1.00 69.38 93 ILE A C 1
ATOM 734 O O . ILE A 1 93 ? -30.568 -10.794 35.634 1.00 69.38 93 ILE A O 1
ATOM 738 N N . GLU A 1 94 ? -28.386 -10.276 35.724 1.00 67.38 94 GLU A N 1
ATOM 739 C CA . GLU A 1 94 ? -28.207 -10.721 37.113 1.00 67.38 94 GLU A CA 1
ATOM 740 C C . GLU A 1 94 ? -29.118 -9.931 38.065 1.00 67.38 94 GLU A C 1
ATOM 742 O O . GLU A 1 94 ? -29.812 -10.516 38.893 1.00 67.38 94 GLU A O 1
ATOM 747 N N . GLY A 1 95 ? -29.210 -8.609 37.887 1.00 67.00 95 GLY A N 1
ATOM 748 C CA . GLY A 1 95 ? -30.113 -7.757 38.660 1.00 67.00 95 GLY A CA 1
ATOM 749 C C . GLY A 1 95 ? -31.607 -8.005 38.409 1.00 67.00 95 GLY A C 1
ATOM 750 O O . GLY A 1 95 ? -32.423 -7.658 39.265 1.00 67.00 95 GLY A O 1
ATOM 751 N N . LEU A 1 96 ? -31.980 -8.584 37.261 1.00 65.50 96 LEU A N 1
ATOM 752 C CA . LEU A 1 96 ? -33.343 -9.058 37.003 1.00 65.50 96 LEU A CA 1
ATOM 753 C C . LEU A 1 96 ? -33.598 -10.400 37.700 1.00 65.50 96 LEU A C 1
ATOM 755 O O . LEU A 1 96 ? -34.595 -10.531 38.397 1.00 65.50 96 LEU A O 1
ATOM 759 N N . LEU A 1 97 ? -32.681 -11.363 37.571 1.00 64.06 97 LEU A N 1
ATOM 760 C CA . LEU A 1 97 ? -32.807 -12.695 38.177 1.00 64.06 97 LEU A CA 1
ATOM 761 C C . LEU A 1 97 ? -32.737 -12.657 39.713 1.00 64.06 97 LEU A C 1
ATOM 763 O O . LEU A 1 97 ? -33.400 -13.445 40.377 1.00 64.06 97 LEU A O 1
ATOM 767 N N . ALA A 1 98 ? -31.984 -11.716 40.288 1.00 66.44 98 ALA A N 1
ATOM 768 C CA . ALA A 1 98 ? -31.886 -11.519 41.734 1.00 66.44 98 ALA A CA 1
ATOM 769 C C . ALA A 1 98 ? -33.135 -10.873 42.366 1.00 66.44 98 ALA A C 1
ATOM 771 O O . ALA A 1 98 ? -33.215 -10.793 43.588 1.00 66.44 98 ALA A O 1
ATOM 772 N N . LYS A 1 99 ? -34.095 -10.384 41.567 1.00 61.53 99 LYS A N 1
ATOM 773 C CA . LYS A 1 99 ? -35.354 -9.800 42.067 1.00 61.53 99 LYS A CA 1
ATOM 774 C C . LYS A 1 99 ? -36.499 -10.810 42.190 1.00 61.53 99 LYS A C 1
ATOM 776 O O . LYS A 1 99 ? -37.513 -10.460 42.785 1.00 61.53 99 LYS A O 1
ATOM 781 N N . ASP A 1 100 ? -36.319 -12.027 41.678 1.00 55.06 100 ASP A N 1
ATOM 782 C CA . ASP A 1 100 ? -37.331 -13.093 41.676 1.00 55.06 100 ASP A CA 1
ATOM 783 C C . ASP A 1 100 ? -37.043 -14.221 42.701 1.00 55.06 100 ASP A C 1
ATOM 785 O O . ASP A 1 100 ? -37.647 -15.294 42.622 1.00 55.06 100 ASP A O 1
ATOM 789 N N . VAL A 1 101 ? -36.145 -13.989 43.672 1.00 53.41 101 VAL A N 1
ATOM 790 C CA . VAL A 1 101 ? -35.845 -14.887 44.814 1.00 53.41 101 VAL A CA 1
ATOM 791 C C . VAL A 1 101 ? -36.172 -14.214 46.141 1.00 53.41 101 VAL A C 1
ATOM 793 O O . VAL A 1 101 ? -35.820 -13.024 46.300 1.00 53.41 101 VAL A O 1
#

pLDDT: mean 83.9, std 16.15, range [40.97, 98.5]

Sequence (101 aa):
KSQGSDLPKEGYVHIRARRGQATNSHSLAERVRREKISERMKFLQDLVPGCSKVTGKAVMLDEIINYVQSLQRQVEFLSMKLAAVNSHMDLNIEGLLAKDV

Organism: NCBI:txid192259

Secondary structure (DSSP, 8-state):
--------------PPPPTT---SHHHHHHHHHHHHHHHHHHHHHHHSTTGGG--SHHHHHHHHHHHHHHHHHHHHHHHHHHHHHHHHHHHHHHHHHTT--

Radius of gyration: 31.18 Å; chains: 1; bounding box: 81×43×76 Å